Protein AF-A0AAW2YSN5-F1 (afdb_monomer)

InterPro domains:
  IPR002350 Kazal domain [PS51465] (71-117)
  IPR036058 Kazal domain superfamily [SSF100895] (75-106)
  IPR036058 Kazal domain superfamily [SSF100895] (113-157)
  IPR053265 Serine protease inhibitor [PTHR21131] (122-159)

Mean predicted aligned error: 16.81 Å

Radius of gyration: 36.02 Å; Cα contacts (8 Å, |Δi|>4): 224; chains: 1; bounding box: 115×28×80 Å

Secondary structure (DSSP, 8-state):
-----------------------------EEETTT--EEESSHHHHHHH-S-GGGEEEHHHHHHHS--S-S--------------EEETTT-BEEESSHHHHHHTT--GGGEEEHHHHS-----TT---------EE-TTSBEEESSHHHHHHTT--GGG-EE-

Solvent-accessible surface area (backbone atoms only — not comparable to full-atom values): 10394 Å² total; per-residue (Å²): 135,90,84,86,83,82,80,84,79,80,78,84,76,80,76,81,79,77,88,82,76,96,58,78,98,54,86,54,41,23,9,33,60,87,77,60,49,76,76,25,55,19,61,62,52,34,71,68,73,53,90,58,74,86,52,45,38,52,44,89,47,40,64,70,75,61,47,64,98,74,65,74,74,81,69,80,71,90,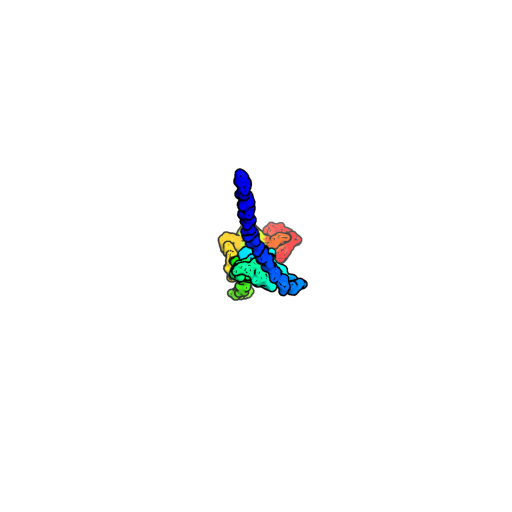56,78,90,60,82,54,41,25,10,35,63,88,65,31,31,71,76,28,55,19,64,60,54,38,57,66,70,70,52,68,64,89,52,45,38,50,45,79,74,60,43,73,75,74,90,48,94,84,65,86,64,77,90,63,80,52,39,28,11,39,101,79,55,23,55,63,24,47,20,66,59,56,31,52,70,67,67,49,66,65,87,69,42,41,80,108

Organism: NCBI:txid1008807

Sequence (164 aa):
MQTLTIVLTIALISVASAKVCFCPQVYLPVCHVKTGEILYSNECFAQCYHDNMNEIIPCHLFKKVNKPTQEPVKDECICSQEFNPVCHKTTGKQLYSNECFARCHHENMNELVLCSDYIKSSKNDDCVCTFIFEPLCNDKDQIMFGNECLARCAKVNLKTLHKC

pLDDT: mean 83.51, std 14.61, range [40.19, 97.12]

Nearest PDB structures (foldseek):
  4zqd-assembly2_C  TM=4.373E-01  e=2.041E+00  Mus musculus
  6e3t-assembly1_A  TM=3.873E-01  e=4.014E+00  Mus musculus
  4zp4-assembly1_A  TM=4.496E-01  e=6.022E+00  Mus musculus
  6e3s-assembly1_A  TM=4.474E-01  e=7.893E+00  Mus musculus

Structure (mmCIF, N/CA/C/O backbone):
data_AF-A0AAW2YSN5-F1
#
_entry.id   AF-A0AAW2YSN5-F1
#
loop_
_atom_site.group_PDB
_atom_site.id
_atom_site.type_symbol
_atom_site.label_atom_id
_atom_site.label_alt_id
_atom_site.label_comp_id
_atom_site.label_asym_id
_atom_site.label_entity_id
_atom_site.label_seq_id
_atom_site.pdbx_PDB_ins_code
_atom_site.Cartn_x
_atom_site.Cartn_y
_atom_site.Cartn_z
_atom_site.occupancy
_atom_site.B_iso_or_equiv
_atom_site.auth_seq_id
_atom_site.auth_comp_id
_atom_site.auth_asym_id
_atom_site.auth_atom_id
_atom_site.pdbx_PDB_model_num
ATOM 1 N N . MET A 1 1 ? 91.537 8.831 -47.725 1.00 40.19 1 MET A N 1
ATOM 2 C CA . MET A 1 1 ? 90.647 9.574 -48.643 1.00 40.19 1 MET A CA 1
ATOM 3 C C . MET A 1 1 ? 89.239 9.037 -48.471 1.00 40.19 1 MET A C 1
ATOM 5 O O . MET A 1 1 ? 89.077 7.830 -48.366 1.00 40.19 1 MET A O 1
ATOM 9 N N . GLN A 1 2 ? 88.279 9.948 -48.322 1.00 44.09 2 GLN A N 1
ATOM 10 C CA . GLN A 1 2 ? 86.863 9.704 -48.040 1.00 44.09 2 GLN A CA 1
ATOM 11 C C . GLN A 1 2 ? 86.191 8.834 -49.108 1.00 44.09 2 GLN A C 1
ATOM 13 O O . GLN A 1 2 ? 86.490 8.996 -50.283 1.00 44.09 2 GLN A O 1
ATOM 18 N N . THR A 1 3 ? 85.183 8.055 -48.719 1.00 42.88 3 THR A N 1
ATOM 19 C CA . THR A 1 3 ? 83.853 8.169 -49.341 1.00 42.88 3 THR A CA 1
ATOM 20 C C . THR A 1 3 ? 82.791 7.874 -48.282 1.00 42.88 3 THR A C 1
ATOM 22 O O . THR A 1 3 ? 82.801 6.844 -47.617 1.00 42.88 3 THR A O 1
ATOM 25 N N . LEU A 1 4 ? 81.934 8.867 -48.064 1.00 49.47 4 LEU A N 1
ATOM 26 C CA . LEU A 1 4 ? 80.860 8.897 -47.083 1.00 49.47 4 LEU A CA 1
ATOM 27 C C . LEU A 1 4 ? 79.574 8.494 -47.817 1.00 49.47 4 LEU A C 1
ATOM 29 O O . LEU A 1 4 ? 79.022 9.298 -48.563 1.00 49.47 4 LEU A O 1
ATOM 33 N N . THR A 1 5 ? 79.111 7.255 -47.666 1.00 53.25 5 THR A N 1
ATOM 34 C CA . THR A 1 5 ? 77.809 6.82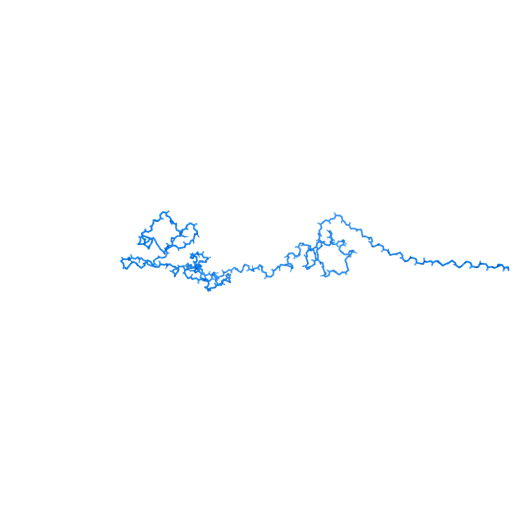0 -48.196 1.00 53.25 5 THR A CA 1
ATOM 35 C C . THR A 1 5 ? 76.721 7.090 -47.162 1.00 53.25 5 THR A C 1
ATOM 37 O O . THR A 1 5 ? 76.622 6.398 -46.152 1.00 53.25 5 THR A O 1
ATOM 40 N N . ILE A 1 6 ? 75.917 8.123 -47.411 1.00 53.16 6 ILE A N 1
ATOM 41 C CA . ILE A 1 6 ? 74.748 8.484 -46.603 1.00 53.16 6 ILE A CA 1
ATOM 42 C C . ILE A 1 6 ? 73.616 7.510 -46.953 1.00 53.16 6 ILE A C 1
ATOM 44 O O . ILE A 1 6 ? 73.052 7.572 -48.044 1.00 53.16 6 ILE A O 1
ATOM 48 N N . VAL A 1 7 ? 73.295 6.595 -46.037 1.00 56.03 7 VAL A N 1
ATOM 49 C CA . VAL A 1 7 ? 72.127 5.712 -46.152 1.00 56.03 7 VAL A CA 1
ATOM 50 C C . VAL A 1 7 ? 70.913 6.476 -45.625 1.00 56.03 7 VAL A C 1
ATOM 52 O O . VAL A 1 7 ? 70.787 6.700 -44.424 1.00 56.03 7 VAL A O 1
ATOM 55 N N . LEU A 1 8 ? 70.040 6.920 -46.529 1.00 50.22 8 LEU A N 1
ATOM 56 C CA . LEU A 1 8 ? 68.795 7.605 -46.190 1.00 50.22 8 LEU A CA 1
ATOM 57 C C . LEU A 1 8 ? 67.748 6.556 -45.773 1.00 50.22 8 LEU A C 1
ATOM 59 O O . LEU A 1 8 ? 67.117 5.922 -46.618 1.00 50.22 8 LEU A O 1
ATOM 63 N N . THR A 1 9 ? 67.583 6.331 -44.472 1.00 58.03 9 THR A N 1
ATOM 64 C CA . THR A 1 9 ? 66.524 5.467 -43.938 1.00 58.03 9 THR A CA 1
ATOM 65 C C . THR A 1 9 ? 65.192 6.217 -43.961 1.00 58.03 9 THR A C 1
ATOM 67 O O . THR A 1 9 ? 64.920 7.078 -43.127 1.00 58.03 9 THR A O 1
ATOM 70 N N . ILE A 1 10 ? 64.339 5.903 -44.938 1.00 59.50 10 ILE A N 1
ATOM 71 C CA . ILE A 1 10 ? 62.956 6.392 -44.972 1.00 59.50 10 ILE A CA 1
ATOM 72 C C . ILE A 1 10 ? 62.183 5.649 -43.876 1.00 59.50 10 ILE A C 1
ATOM 74 O O . ILE A 1 10 ? 61.859 4.471 -44.017 1.00 59.50 10 ILE A O 1
ATOM 78 N N . ALA A 1 11 ? 61.914 6.331 -42.763 1.00 58.19 11 ALA A N 1
ATOM 79 C CA . ALA A 1 11 ? 61.010 5.839 -41.734 1.00 58.19 11 ALA A CA 1
ATOM 80 C C . ALA A 1 11 ? 59.578 5.827 -42.294 1.00 58.19 11 ALA A C 1
ATOM 82 O O . ALA A 1 11 ? 58.983 6.878 -42.530 1.00 58.19 11 ALA A O 1
ATOM 83 N N . LEU A 1 12 ? 59.029 4.632 -42.528 1.00 58.06 12 LEU A N 1
ATOM 84 C CA . LEU A 1 12 ? 57.615 4.431 -42.839 1.00 58.06 12 LEU A CA 1
ATOM 85 C C . LEU A 1 12 ? 56.790 4.762 -41.589 1.00 58.06 12 LEU A C 1
ATOM 87 O O . LEU A 1 12 ? 56.537 3.904 -40.748 1.00 58.06 12 LEU A O 1
ATOM 91 N N . ILE A 1 13 ? 56.393 6.026 -41.450 1.00 63.16 13 ILE A N 1
ATOM 92 C CA . ILE A 1 13 ? 55.391 6.432 -40.467 1.00 63.16 13 ILE A CA 1
ATOM 93 C C . ILE A 1 13 ? 54.052 5.903 -40.983 1.00 63.16 13 ILE A C 1
ATOM 95 O O . ILE A 1 13 ? 53.491 6.431 -41.942 1.00 63.16 13 ILE A O 1
ATOM 99 N N . SER A 1 14 ? 53.547 4.829 -40.378 1.00 61.47 14 SER A N 1
ATOM 100 C CA . SER A 1 14 ? 52.178 4.372 -40.605 1.00 61.47 14 SER A CA 1
ATOM 101 C C . SER A 1 14 ? 51.215 5.450 -40.107 1.00 61.47 14 SER A C 1
ATOM 103 O O . SER A 1 14 ? 51.042 5.633 -38.901 1.00 61.47 14 SER A O 1
ATOM 105 N N . VAL A 1 15 ? 50.605 6.189 -41.029 1.00 63.97 15 VAL A N 1
ATOM 106 C CA . VAL A 1 15 ? 49.548 7.145 -40.700 1.00 63.97 15 VAL A CA 1
ATOM 107 C C . VAL A 1 15 ? 48.292 6.330 -40.404 1.00 63.97 15 VAL A C 1
ATOM 109 O O . VAL A 1 15 ? 47.722 5.715 -41.304 1.00 63.97 15 VAL A O 1
ATOM 112 N N . ALA A 1 16 ? 47.876 6.280 -39.137 1.00 64.75 16 ALA A N 1
ATOM 113 C CA . ALA A 1 16 ? 46.585 5.714 -38.769 1.00 64.75 16 ALA A CA 1
ATOM 114 C C . ALA A 1 16 ? 45.483 6.554 -39.436 1.00 64.75 16 ALA A C 1
ATOM 116 O O . ALA A 1 16 ? 45.306 7.730 -39.121 1.00 64.75 16 ALA A O 1
ATOM 117 N N . SER A 1 17 ? 44.781 5.964 -40.404 1.00 64.44 17 SER A N 1
ATOM 118 C CA . SER A 1 17 ? 43.671 6.615 -41.098 1.00 64.44 17 SER A CA 1
ATOM 119 C C . SER A 1 17 ? 42.527 6.845 -40.112 1.00 64.44 17 SER A C 1
ATOM 121 O O . SER A 1 17 ? 41.870 5.894 -39.692 1.00 64.44 17 SER A O 1
ATOM 123 N N . ALA A 1 18 ? 42.274 8.101 -39.742 1.00 70.56 18 ALA A N 1
ATOM 124 C CA . ALA A 1 18 ? 41.122 8.455 -38.921 1.00 70.56 18 ALA A CA 1
ATOM 125 C C . ALA A 1 18 ? 39.824 8.111 -39.671 1.00 70.56 18 ALA A C 1
ATOM 127 O O . ALA A 1 18 ? 39.640 8.499 -40.826 1.00 70.56 18 ALA A O 1
ATOM 128 N N . LYS A 1 19 ? 38.923 7.364 -39.026 1.00 81.19 19 LYS A N 1
ATOM 129 C CA . LYS A 1 19 ? 37.619 7.007 -39.595 1.00 81.19 19 LYS A CA 1
ATOM 130 C C . LYS A 1 19 ? 36.738 8.261 -39.636 1.00 81.19 19 LYS A C 1
ATOM 132 O O . LYS A 1 19 ? 36.389 8.815 -38.593 1.00 81.19 19 LYS A O 1
ATOM 137 N N . VAL A 1 20 ? 36.418 8.729 -40.842 1.00 86.00 20 VAL A N 1
ATOM 138 C CA . VAL A 1 20 ? 35.557 9.900 -41.070 1.00 86.00 20 VAL A CA 1
ATOM 139 C C . VAL A 1 20 ? 34.139 9.426 -41.378 1.00 86.00 20 VAL A C 1
ATOM 141 O O . VAL A 1 20 ? 33.941 8.615 -42.281 1.00 86.00 20 VAL A O 1
ATOM 144 N N . CYS A 1 21 ? 33.159 9.944 -40.637 1.00 90.25 21 CYS A N 1
ATOM 145 C CA . CYS A 1 21 ? 31.753 9.562 -40.746 1.00 90.25 21 CYS A CA 1
ATOM 146 C C . CYS A 1 21 ? 30.914 10.756 -41.203 1.00 90.25 21 CYS A C 1
ATOM 148 O O . CYS A 1 21 ? 30.903 11.800 -40.550 1.00 90.25 21 CYS A O 1
ATOM 150 N N . PHE A 1 22 ? 30.172 10.594 -42.297 1.00 94.38 22 PHE A N 1
ATOM 151 C CA . PHE A 1 22 ? 29.197 11.583 -42.755 1.00 94.38 22 PHE A CA 1
ATOM 152 C C . PHE A 1 22 ? 27.822 11.219 -42.206 1.00 94.38 22 PHE A C 1
ATOM 154 O O . PHE A 1 22 ? 27.084 10.451 -42.817 1.00 94.38 22 PHE A O 1
ATOM 161 N N . CYS A 1 23 ? 27.495 11.757 -41.033 1.00 95.44 23 CYS A N 1
ATOM 162 C CA . CYS A 1 23 ? 26.242 11.467 -40.346 1.00 95.44 23 CYS A CA 1
ATOM 163 C C . CYS A 1 23 ? 25.370 12.719 -40.187 1.00 95.44 23 CYS A C 1
ATOM 165 O O . CYS A 1 23 ? 25.891 13.827 -40.006 1.00 95.44 23 CYS A O 1
ATOM 167 N N . PRO A 1 24 ? 24.034 12.559 -40.225 1.00 94.75 24 PRO A N 1
ATOM 168 C CA . PRO A 1 24 ? 23.114 13.662 -40.005 1.00 94.75 24 PRO A CA 1
ATOM 169 C C . PRO A 1 24 ? 23.225 14.196 -38.572 1.00 94.75 24 PRO A C 1
ATOM 171 O O . PRO A 1 24 ? 23.488 13.455 -37.624 1.00 94.75 24 PRO A O 1
ATOM 174 N N . GLN A 1 25 ? 22.958 15.492 -38.410 1.00 93.88 25 GLN A N 1
ATOM 175 C CA . GLN A 1 25 ? 22.916 16.167 -37.109 1.00 93.88 25 GLN A CA 1
ATOM 176 C C . GLN A 1 25 ? 21.538 15.994 -36.452 1.00 93.88 25 GLN A C 1
ATOM 178 O O . GLN A 1 25 ? 20.823 16.956 -36.187 1.00 93.88 25 GLN A O 1
ATOM 183 N N . VAL A 1 26 ? 21.144 14.737 -36.244 1.00 94.62 26 VAL A N 1
ATOM 184 C CA . VAL A 1 26 ? 19.895 14.346 -35.574 1.00 94.62 26 VAL A CA 1
ATOM 185 C C . VAL A 1 26 ? 20.235 13.717 -34.230 1.00 94.62 26 VAL A C 1
ATOM 187 O O . VAL A 1 26 ? 21.159 12.909 -34.149 1.00 94.62 26 VAL A O 1
ATOM 190 N N . TYR A 1 27 ? 19.485 14.068 -33.185 1.00 95.31 27 TYR A N 1
ATOM 191 C CA . TYR A 1 27 ? 19.672 13.519 -31.844 1.00 95.31 27 TYR A CA 1
ATOM 192 C C . TYR A 1 27 ? 18.645 12.416 -31.553 1.00 95.31 27 TYR A C 1
ATOM 194 O O . TYR A 1 27 ? 17.497 12.686 -31.203 1.00 95.31 27 TYR A O 1
ATOM 202 N N . LEU A 1 28 ? 19.073 11.166 -31.719 1.00 96.38 28 LEU A N 1
ATOM 203 C CA . LEU A 1 28 ? 18.338 9.935 -31.411 1.00 96.38 28 LEU A CA 1
ATOM 204 C C . LEU A 1 28 ? 19.310 8.975 -30.711 1.00 96.38 28 LEU A C 1
ATOM 206 O O . LEU A 1 28 ? 19.826 8.053 -31.344 1.00 96.38 28 LEU A O 1
ATOM 210 N N . PRO A 1 29 ? 19.630 9.229 -29.432 1.00 97.12 29 PRO A N 1
ATOM 211 C CA . PRO A 1 29 ? 20.848 8.719 -28.829 1.00 97.12 29 PRO A CA 1
ATOM 212 C C . PRO A 1 29 ? 20.848 7.197 -28.686 1.00 97.12 29 PRO A C 1
ATOM 214 O O . PRO A 1 29 ? 19.810 6.554 -28.476 1.00 97.12 29 PRO A O 1
ATOM 217 N N . VAL A 1 30 ? 22.053 6.643 -28.762 1.00 97.00 30 VAL A N 1
ATOM 218 C CA . VAL A 1 30 ? 22.352 5.228 -28.564 1.00 97.00 30 VAL A CA 1
ATOM 219 C C . VAL A 1 30 ? 23.131 5.083 -27.260 1.00 97.00 30 VAL A C 1
ATOM 221 O O . VAL A 1 30 ? 24.119 5.783 -27.029 1.00 97.00 30 VAL A O 1
ATOM 224 N N . CYS A 1 31 ? 22.656 4.187 -26.405 1.00 96.50 31 CYS A N 1
ATOM 225 C CA . CYS A 1 31 ? 23.139 3.976 -25.052 1.00 96.50 31 CYS A CA 1
ATOM 226 C C . CYS A 1 31 ? 23.836 2.623 -24.922 1.00 96.50 31 CYS A C 1
ATOM 228 O O . CYS A 1 31 ? 23.458 1.662 -25.594 1.00 96.50 31 CYS A O 1
ATOM 230 N N . HIS A 1 32 ? 24.786 2.523 -23.997 1.00 94.94 32 HIS A N 1
ATOM 231 C CA . HIS A 1 32 ? 25.352 1.247 -23.582 1.00 94.94 32 HIS A CA 1
ATOM 232 C C . HIS A 1 32 ? 24.273 0.365 -22.934 1.00 94.94 32 HIS A C 1
ATOM 234 O O . HIS A 1 32 ? 23.542 0.802 -22.038 1.00 94.94 32 HIS A O 1
ATOM 240 N N . VAL A 1 33 ? 24.187 -0.893 -23.363 1.00 93.19 33 VAL A N 1
ATOM 241 C CA . VAL A 1 33 ? 23.088 -1.808 -23.027 1.00 93.19 33 VAL A CA 1
ATOM 242 C C . VAL A 1 33 ? 22.999 -2.123 -21.537 1.00 93.19 33 VAL A C 1
ATOM 244 O O . VAL A 1 33 ? 21.905 -2.402 -21.072 1.00 93.19 33 VAL A O 1
ATOM 247 N N . LYS A 1 34 ? 24.098 -2.047 -20.772 1.00 90.06 34 LYS A N 1
ATOM 248 C CA . LYS A 1 34 ? 24.098 -2.362 -19.326 1.00 90.06 34 LYS A CA 1
ATOM 249 C C . LYS A 1 34 ? 24.021 -1.135 -18.423 1.00 90.06 34 LYS A C 1
ATOM 251 O O . LYS A 1 34 ? 23.420 -1.198 -17.359 1.00 90.06 34 LYS A O 1
ATOM 256 N N . THR A 1 35 ? 24.671 -0.039 -18.811 1.00 91.00 35 THR A N 1
ATOM 257 C CA . THR A 1 35 ? 24.825 1.147 -17.944 1.00 91.00 35 THR A CA 1
ATOM 258 C C . THR A 1 35 ? 23.839 2.257 -18.286 1.00 91.00 35 THR A C 1
ATOM 260 O O . THR A 1 35 ? 23.542 3.083 -17.430 1.00 91.00 35 THR A O 1
ATOM 263 N N . GLY A 1 36 ? 23.323 2.290 -19.519 1.00 91.94 36 GLY A N 1
ATOM 264 C CA . GLY A 1 36 ? 22.442 3.359 -19.995 1.00 91.94 36 GLY A CA 1
ATOM 265 C C . GLY A 1 36 ? 23.174 4.657 -20.318 1.00 91.94 36 GLY A C 1
ATOM 266 O O . GLY A 1 36 ? 22.532 5.662 -20.612 1.00 91.94 36 GLY A O 1
ATOM 267 N N . GLU A 1 37 ? 24.505 4.642 -20.275 1.00 95.56 37 GLU A N 1
ATOM 268 C CA . GLU A 1 37 ? 25.339 5.769 -20.671 1.00 95.56 37 GLU A CA 1
ATOM 269 C C . GLU A 1 37 ? 25.172 6.050 -22.165 1.00 95.56 37 GLU A C 1
ATOM 271 O O . GLU A 1 37 ? 25.209 5.128 -22.980 1.00 95.56 37 GLU A O 1
ATOM 276 N N . ILE A 1 38 ? 24.980 7.320 -22.525 1.00 96.06 38 ILE A N 1
ATOM 277 C CA . ILE A 1 38 ? 24.878 7.748 -23.921 1.00 96.06 38 ILE A CA 1
ATOM 278 C C . ILE A 1 38 ? 26.270 7.670 -24.545 1.00 96.06 38 ILE A C 1
ATOM 280 O O . ILE A 1 38 ? 27.169 8.394 -24.131 1.00 96.06 38 ILE A O 1
ATOM 284 N N . LEU A 1 39 ? 26.425 6.830 -25.566 1.00 96.38 39 LEU A N 1
ATOM 285 C CA . LEU A 1 39 ? 27.692 6.669 -26.280 1.00 96.38 39 LEU A CA 1
ATOM 286 C C . LEU A 1 39 ? 27.708 7.434 -27.604 1.00 96.38 39 LEU A C 1
ATOM 288 O O . LEU A 1 39 ? 28.743 7.958 -28.008 1.00 96.38 39 LEU A O 1
ATOM 292 N N . TYR A 1 40 ? 26.556 7.527 -28.273 1.00 96.62 40 TYR A N 1
ATOM 293 C CA . TYR A 1 40 ? 26.447 8.169 -29.581 1.00 96.62 40 TYR A CA 1
ATOM 294 C C . TYR A 1 40 ? 25.173 9.003 -29.677 1.00 96.62 40 TYR A C 1
ATOM 296 O O . TYR A 1 40 ? 24.122 8.632 -29.152 1.00 96.62 40 TYR A O 1
ATOM 304 N N . SER A 1 41 ? 25.252 10.129 -30.386 1.00 96.56 41 SER A N 1
ATOM 305 C CA . SER A 1 41 ? 24.119 11.038 -30.596 1.00 96.56 41 SER A CA 1
ATOM 306 C C . SER A 1 41 ? 23.051 10.458 -31.524 1.00 96.56 41 SER A C 1
ATOM 308 O O . SER A 1 41 ? 21.889 10.853 -31.430 1.00 96.56 41 SER A O 1
ATOM 310 N N . ASN A 1 42 ? 23.425 9.520 -32.399 1.00 95.62 42 ASN A N 1
ATOM 311 C CA . ASN A 1 42 ? 22.506 8.751 -33.229 1.00 95.62 42 ASN A CA 1
ATOM 312 C C . ASN A 1 42 ? 23.108 7.425 -33.708 1.00 95.62 42 ASN A C 1
ATOM 314 O O . ASN A 1 42 ? 24.297 7.153 -33.538 1.00 95.62 42 ASN A O 1
ATOM 318 N N . GLU A 1 43 ? 22.256 6.614 -34.333 1.00 95.88 43 GLU A N 1
ATOM 319 C CA . GLU A 1 43 ? 22.612 5.304 -34.873 1.00 95.88 43 GLU A CA 1
ATOM 320 C C . GLU A 1 43 ? 23.687 5.366 -35.965 1.00 95.88 43 GLU A C 1
ATOM 322 O O . GLU A 1 43 ? 24.552 4.499 -35.993 1.00 95.88 43 GLU A O 1
ATOM 327 N N . CYS A 1 44 ? 23.704 6.403 -36.811 1.00 96.25 44 CYS A N 1
ATOM 328 C CA . CYS A 1 44 ? 24.750 6.549 -37.829 1.00 96.25 44 CYS A CA 1
ATOM 329 C C . CYS A 1 44 ? 26.136 6.669 -37.181 1.00 96.25 44 CYS A C 1
ATOM 331 O O . CYS A 1 44 ? 27.073 5.976 -37.579 1.00 96.25 44 CYS A O 1
ATOM 333 N N . PHE A 1 45 ? 26.268 7.495 -36.137 1.00 95.69 45 PHE A N 1
ATOM 334 C CA . PHE A 1 45 ? 27.521 7.599 -35.388 1.00 95.69 45 PHE A CA 1
ATOM 335 C C . PHE A 1 45 ? 27.867 6.303 -34.648 1.00 95.69 45 PHE A C 1
ATOM 337 O O . PHE A 1 45 ? 29.039 5.936 -34.608 1.00 95.69 45 PHE A O 1
ATOM 344 N N . ALA A 1 46 ? 26.869 5.585 -34.126 1.00 94.50 46 ALA A N 1
ATOM 345 C CA . ALA A 1 46 ? 27.077 4.292 -33.482 1.00 94.50 46 ALA A CA 1
ATOM 346 C C . ALA A 1 46 ? 27.602 3.237 -34.467 1.00 94.50 46 ALA A C 1
ATOM 348 O O . ALA A 1 46 ? 28.651 2.657 -34.232 1.00 94.50 46 ALA A O 1
ATOM 349 N N . GLN A 1 47 ? 26.955 3.054 -35.619 1.00 92.81 47 GLN A N 1
ATOM 350 C CA . GLN A 1 47 ? 27.410 2.127 -36.663 1.00 92.81 47 GLN A CA 1
ATOM 351 C C . GLN A 1 47 ? 28.792 2.502 -37.214 1.00 92.81 47 GLN A C 1
ATOM 353 O O . GLN A 1 47 ? 29.548 1.644 -37.672 1.00 92.81 47 GLN A O 1
ATOM 358 N N . CYS A 1 48 ? 29.136 3.792 -37.187 1.00 93.62 48 CYS A N 1
ATOM 359 C CA . CYS A 1 48 ? 30.423 4.240 -37.685 1.00 93.62 48 CYS A CA 1
ATOM 360 C C . CYS A 1 48 ? 31.563 4.041 -36.680 1.00 93.62 48 CYS A C 1
ATOM 362 O O . CYS A 1 48 ? 32.662 3.681 -37.093 1.00 93.62 48 CYS A O 1
ATOM 364 N N . TYR A 1 49 ? 31.345 4.256 -35.384 1.00 92.62 49 TYR A N 1
ATOM 365 C CA . TYR A 1 49 ? 32.424 4.243 -34.386 1.00 92.62 49 TYR A CA 1
ATOM 366 C C . TYR A 1 49 ? 32.390 3.062 -33.418 1.00 92.62 49 TYR A C 1
ATOM 368 O O . TYR A 1 49 ? 33.358 2.877 -32.686 1.00 92.62 49 TYR A O 1
ATOM 376 N N . HIS A 1 50 ? 31.306 2.292 -33.375 1.00 91.25 50 HIS A N 1
ATOM 377 C CA . HIS A 1 50 ? 31.155 1.187 -32.441 1.00 91.25 50 HIS A CA 1
ATOM 378 C C . HIS A 1 50 ? 31.472 -0.154 -33.102 1.00 91.25 50 HIS A C 1
ATOM 380 O O . HIS A 1 50 ? 30.950 -0.463 -34.171 1.00 91.25 50 HIS A O 1
ATOM 386 N N . ASP A 1 51 ? 32.293 -0.966 -32.439 1.00 88.50 51 ASP A N 1
ATOM 387 C CA . ASP A 1 51 ? 32.734 -2.254 -32.981 1.00 88.50 51 ASP A CA 1
ATOM 388 C C . ASP A 1 51 ? 31.750 -3.397 -32.672 1.00 88.50 51 ASP A C 1
ATOM 390 O O . ASP A 1 51 ? 31.605 -4.320 -33.475 1.00 88.50 51 ASP A O 1
ATOM 394 N N . ASN A 1 52 ? 31.038 -3.345 -31.537 1.00 89.69 52 ASN A N 1
ATOM 395 C CA . ASN A 1 52 ? 30.146 -4.418 -31.089 1.00 89.69 52 ASN A CA 1
ATOM 396 C C . ASN A 1 52 ? 28.695 -3.952 -30.912 1.00 89.69 52 ASN A C 1
ATOM 398 O O . ASN A 1 52 ? 28.267 -3.582 -29.825 1.00 89.6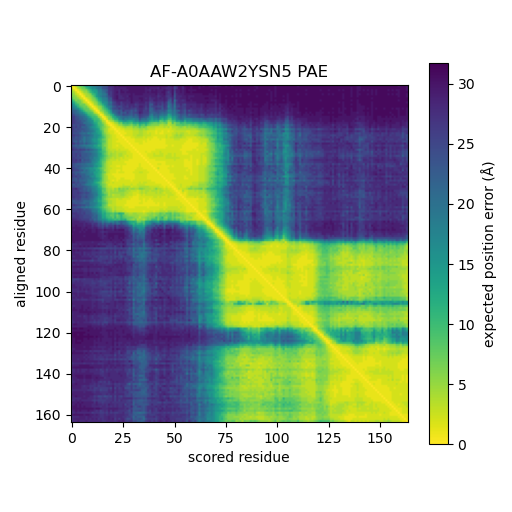9 52 ASN A O 1
ATOM 402 N N . MET A 1 53 ? 27.882 -4.061 -31.963 1.00 88.06 53 MET A N 1
ATOM 403 C CA . MET A 1 53 ? 26.475 -3.630 -31.936 1.00 88.06 53 MET A CA 1
ATOM 404 C C . MET A 1 53 ? 25.602 -4.319 -30.864 1.00 88.06 53 MET A C 1
ATOM 406 O O . MET A 1 53 ? 24.505 -3.843 -30.593 1.00 88.06 53 MET A O 1
ATOM 410 N N . ASN A 1 54 ? 26.066 -5.402 -30.228 1.00 91.00 54 ASN A N 1
ATOM 411 C CA . ASN A 1 54 ? 25.348 -6.054 -29.126 1.00 91.00 54 ASN A CA 1
ATOM 412 C C . ASN A 1 54 ? 25.518 -5.335 -27.775 1.00 91.00 54 ASN A C 1
ATOM 414 O O . ASN A 1 54 ? 24.793 -5.633 -26.826 1.00 91.00 54 ASN A O 1
ATOM 418 N N . GLU A 1 55 ? 26.472 -4.411 -27.658 1.00 94.06 55 GLU A N 1
ATOM 419 C CA . GLU A 1 55 ? 26.729 -3.636 -26.436 1.00 94.06 55 GLU A CA 1
ATOM 420 C C . GLU A 1 55 ? 25.937 -2.330 -26.379 1.00 94.06 55 GLU A C 1
ATOM 422 O O . GLU A 1 55 ? 25.987 -1.614 -25.377 1.00 94.06 55 GLU A O 1
ATOM 427 N N . ILE A 1 56 ? 25.176 -2.022 -27.428 1.00 95.00 56 ILE A N 1
ATOM 428 C CA . ILE A 1 56 ? 24.479 -0.752 -27.581 1.00 95.00 56 ILE A CA 1
ATOM 429 C C . ILE A 1 56 ? 23.039 -0.935 -28.031 1.00 95.00 56 ILE A C 1
ATOM 431 O O . ILE A 1 56 ? 22.699 -1.852 -28.768 1.00 95.00 56 ILE A O 1
ATOM 435 N N . ILE A 1 57 ? 22.176 -0.025 -27.595 1.00 95.19 57 ILE A N 1
ATOM 436 C CA . ILE A 1 57 ? 20.760 0.011 -27.961 1.00 95.19 57 ILE A CA 1
ATOM 437 C C . ILE A 1 57 ? 20.278 1.459 -28.065 1.00 95.19 57 ILE A C 1
ATOM 439 O O . ILE A 1 57 ? 20.825 2.336 -27.394 1.00 95.19 57 ILE A O 1
ATOM 443 N N . PRO A 1 58 ? 19.216 1.751 -28.834 1.00 95.94 58 PRO A N 1
ATOM 444 C CA . PRO A 1 58 ? 18.542 3.040 -28.745 1.00 95.94 58 PRO A CA 1
ATOM 445 C C . PRO A 1 58 ? 18.170 3.361 -27.292 1.00 95.94 58 PRO A C 1
ATOM 447 O O . PRO A 1 58 ? 17.550 2.543 -26.606 1.00 95.94 58 PRO A O 1
ATOM 450 N N . CYS A 1 59 ? 18.500 4.559 -26.807 1.00 94.44 59 CYS A N 1
ATOM 451 C CA . CYS A 1 59 ? 18.307 4.912 -25.395 1.00 94.44 59 CYS A CA 1
ATOM 452 C C . CYS A 1 59 ? 16.841 4.808 -24.939 1.00 94.44 59 CYS A C 1
ATOM 454 O O . CYS A 1 59 ? 16.563 4.486 -23.786 1.00 94.44 59 CYS A O 1
ATOM 456 N N . HIS A 1 60 ? 15.878 5.011 -25.844 1.00 91.88 60 HIS A N 1
ATOM 457 C CA . HIS A 1 60 ? 14.453 4.843 -25.541 1.00 91.88 60 HIS A CA 1
ATOM 458 C C . HIS A 1 60 ? 14.048 3.375 -25.280 1.00 91.88 60 HIS A C 1
ATOM 460 O O . HIS A 1 60 ? 12.995 3.122 -24.693 1.00 91.88 60 HIS A O 1
ATOM 466 N N . LEU A 1 61 ? 14.877 2.407 -25.686 1.00 91.81 61 LEU A N 1
ATOM 467 C CA . LEU A 1 61 ? 14.712 0.982 -25.390 1.00 91.81 61 LEU A CA 1
ATOM 468 C C . LEU A 1 61 ? 15.453 0.558 -24.120 1.00 91.81 61 LEU A C 1
ATOM 470 O O . LEU A 1 61 ? 15.074 -0.446 -23.522 1.00 91.81 61 LEU A O 1
ATOM 474 N N . PHE A 1 62 ? 16.436 1.334 -23.649 1.00 89.31 62 PHE A N 1
ATOM 475 C CA . PHE A 1 62 ? 17.197 1.004 -22.439 1.00 89.31 62 PHE A CA 1
ATOM 476 C C . PHE A 1 62 ? 16.297 0.781 -21.224 1.00 89.31 62 PHE A C 1
ATOM 478 O O . PHE A 1 62 ? 16.445 -0.228 -20.544 1.00 89.31 62 PHE A O 1
ATOM 485 N N . LYS A 1 63 ? 15.295 1.643 -21.013 1.00 79.00 63 LYS A N 1
ATOM 486 C CA . LYS A 1 63 ? 14.316 1.492 -19.921 1.00 79.00 63 LYS A CA 1
ATOM 487 C C . LYS A 1 63 ? 13.443 0.238 -20.040 1.00 79.00 63 LYS A C 1
ATOM 489 O O . LYS A 1 63 ? 12.940 -0.239 -19.033 1.00 79.00 63 LYS A O 1
ATOM 494 N N . LYS A 1 64 ? 13.234 -0.275 -21.257 1.00 81.94 64 LYS A N 1
ATOM 495 C CA . LYS A 1 64 ? 12.439 -1.489 -21.498 1.00 81.94 64 LYS A CA 1
ATOM 496 C C . LYS A 1 64 ? 13.258 -2.751 -21.232 1.00 81.94 64 LYS A C 1
ATOM 498 O O . LYS A 1 64 ? 12.734 -3.692 -20.654 1.00 81.94 64 LYS A O 1
ATOM 503 N N . VAL A 1 65 ? 14.525 -2.751 -21.650 1.00 79.94 65 VAL A N 1
ATOM 504 C CA . VAL A 1 65 ? 15.441 -3.900 -21.529 1.00 79.94 65 VAL A CA 1
ATOM 505 C C . VAL A 1 65 ? 16.039 -4.000 -20.127 1.00 79.94 65 VAL A C 1
ATOM 507 O O . VAL A 1 65 ? 16.105 -5.085 -19.565 1.00 79.94 65 VAL A O 1
ATOM 510 N N . ASN A 1 66 ? 16.423 -2.867 -19.540 1.00 76.94 66 ASN A N 1
ATOM 511 C CA . ASN A 1 66 ? 16.990 -2.775 -18.192 1.00 76.94 66 ASN A CA 1
ATOM 512 C C . ASN A 1 66 ? 15.949 -2.327 -17.181 1.00 76.94 66 ASN A C 1
ATOM 514 O O . ASN A 1 66 ? 16.279 -1.680 -16.187 1.00 76.94 66 ASN A O 1
ATOM 518 N N . LYS A 1 67 ? 14.681 -2.656 -17.443 1.00 65.62 67 LYS A N 1
ATOM 519 C CA . LYS A 1 67 ? 13.656 -2.585 -16.419 1.00 65.62 67 LYS A CA 1
ATOM 520 C C . LYS A 1 67 ? 14.176 -3.425 -15.247 1.00 65.62 67 LYS A C 1
ATOM 522 O O . LYS A 1 67 ? 14.373 -4.628 -15.437 1.00 65.62 67 LYS A O 1
ATOM 527 N N . PRO A 1 68 ? 14.451 -2.828 -14.071 1.00 58.00 68 PRO A N 1
ATOM 528 C CA . PRO A 1 68 ? 14.728 -3.618 -12.885 1.00 58.00 68 PRO A CA 1
ATOM 529 C C . PRO A 1 68 ? 13.581 -4.615 -12.768 1.00 58.00 68 PRO A C 1
ATOM 531 O O . PRO A 1 68 ? 12.424 -4.231 -12.950 1.00 58.00 68 PRO A O 1
ATOM 534 N N . THR A 1 69 ? 13.866 -5.884 -12.506 1.00 54.06 69 THR A N 1
ATOM 535 C CA . THR A 1 69 ? 12.874 -6.960 -12.330 1.00 54.06 69 THR A CA 1
ATOM 536 C C . THR A 1 69 ? 11.994 -6.772 -11.079 1.00 54.06 69 THR A C 1
ATOM 538 O O . THR A 1 69 ? 11.568 -7.728 -10.446 1.00 54.06 69 THR A O 1
ATOM 541 N N . GLN A 1 70 ? 11.701 -5.523 -10.721 1.00 51.91 70 GLN A N 1
ATOM 542 C CA . GLN A 1 70 ? 10.866 -5.072 -9.622 1.00 51.91 70 GLN A CA 1
ATOM 543 C C . GLN A 1 70 ? 10.046 -3.835 -10.020 1.00 51.91 70 GLN A C 1
ATOM 545 O O . GLN A 1 70 ? 9.924 -2.885 -9.256 1.00 51.91 70 GLN A O 1
ATOM 550 N N . GLU A 1 71 ? 9.430 -3.825 -11.199 1.00 53.66 71 GLU A N 1
ATOM 551 C CA . GLU A 1 71 ? 8.040 -3.375 -11.153 1.00 53.66 71 GLU A CA 1
ATOM 552 C C . GLU A 1 71 ? 7.231 -4.657 -11.097 1.00 53.66 71 GLU A C 1
ATOM 554 O O . GLU A 1 71 ? 7.316 -5.433 -12.060 1.00 53.66 71 GLU A O 1
ATOM 559 N N . PRO A 1 72 ? 6.498 -4.920 -9.999 1.00 50.06 72 PRO A N 1
ATOM 560 C CA . PRO A 1 72 ? 5.494 -5.956 -10.051 1.00 50.06 72 PRO A CA 1
ATOM 561 C C . PRO A 1 72 ? 4.649 -5.628 -11.276 1.00 50.06 72 PRO A C 1
ATOM 563 O O . PRO A 1 72 ? 4.194 -4.491 -11.456 1.00 50.06 72 PRO A O 1
ATOM 566 N N . VAL A 1 73 ? 4.507 -6.610 -12.167 1.00 50.56 73 VAL A N 1
ATOM 567 C CA . VAL A 1 73 ? 3.349 -6.629 -13.049 1.00 50.56 73 VAL A CA 1
ATOM 568 C C . VAL A 1 73 ? 2.199 -6.312 -12.108 1.00 50.56 73 VAL A C 1
ATOM 570 O O . VAL A 1 73 ? 2.065 -6.954 -11.066 1.00 50.56 73 VAL A O 1
ATOM 573 N N . LYS A 1 74 ? 1.493 -5.209 -12.360 1.00 55.19 74 LYS A N 1
ATOM 574 C CA . LYS A 1 74 ? 0.283 -4.902 -11.615 1.00 55.19 74 LYS A CA 1
ATOM 575 C C . LYS A 1 74 ? -0.705 -5.971 -12.059 1.00 55.19 74 LYS A C 1
ATOM 577 O O . LYS A 1 74 ? -1.498 -5.727 -12.962 1.00 55.19 74 LYS A O 1
ATOM 582 N N . ASP A 1 75 ? -0.536 -7.175 -11.525 1.00 59.75 75 ASP A N 1
ATOM 583 C CA . ASP A 1 75 ? -1.434 -8.286 -11.711 1.00 59.75 75 ASP A CA 1
ATOM 584 C C . ASP A 1 75 ? -2.765 -7.744 -11.219 1.00 59.75 75 ASP A C 1
ATOM 586 O O . ASP A 1 75 ? -2.905 -7.315 -10.069 1.00 59.75 75 ASP A O 1
ATOM 590 N N . GLU A 1 76 ? -3.708 -7.598 -12.143 1.00 75.31 76 GLU A N 1
ATOM 591 C CA . GLU A 1 76 ? -5.062 -7.243 -11.772 1.00 75.31 76 GLU A CA 1
ATOM 592 C C . GLU A 1 76 ? -5.555 -8.338 -10.832 1.00 75.31 76 GLU A C 1
ATOM 594 O O . GLU A 1 76 ? -5.787 -9.477 -11.235 1.00 75.31 76 GLU A O 1
ATOM 599 N N . CYS A 1 77 ? -5.651 -7.999 -9.549 1.00 84.31 77 CYS A N 1
ATOM 600 C CA . CYS A 1 77 ? -6.124 -8.909 -8.526 1.00 84.31 77 CYS A CA 1
ATOM 601 C C . CYS A 1 77 ? -7.561 -9.320 -8.842 1.00 84.31 77 CYS A C 1
ATOM 603 O O . CYS A 1 77 ? -8.490 -8.519 -8.717 1.00 84.31 77 CYS A O 1
ATOM 605 N N . ILE A 1 78 ? -7.754 -10.580 -9.226 1.00 90.38 78 ILE A N 1
ATOM 606 C CA . ILE A 1 78 ? -9.084 -11.171 -9.362 1.00 90.38 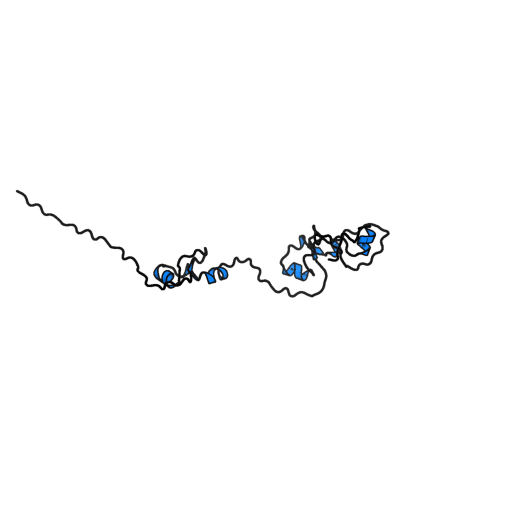78 ILE A CA 1
ATOM 607 C C . ILE A 1 78 ? -9.533 -11.595 -7.965 1.00 90.38 78 ILE A C 1
ATOM 609 O O . ILE A 1 78 ? -9.235 -12.696 -7.506 1.00 90.38 78 ILE A O 1
ATOM 613 N N . CYS A 1 79 ? -10.240 -10.699 -7.286 1.00 92.81 79 CYS A N 1
ATOM 614 C CA . CYS A 1 79 ? -10.767 -10.921 -5.946 1.00 92.81 79 CYS A CA 1
ATOM 615 C C . CYS A 1 79 ? -12.269 -10.633 -5.887 1.00 92.81 79 CYS A C 1
ATOM 617 O O . CYS A 1 79 ? -12.811 -9.855 -6.677 1.00 92.81 79 CYS A O 1
ATOM 619 N N . SER A 1 80 ? -12.946 -11.258 -4.923 1.00 92.56 80 SER A N 1
ATOM 620 C CA . SER A 1 80 ? -14.315 -10.910 -4.546 1.00 92.56 80 SER A CA 1
ATOM 621 C C . SER A 1 80 ? -14.383 -9.446 -4.091 1.00 92.56 80 SER A C 1
ATOM 623 O O . SER A 1 80 ? -13.428 -8.890 -3.548 1.00 92.56 80 SER A O 1
ATOM 625 N N . GLN A 1 81 ? -15.548 -8.823 -4.283 1.00 91.69 81 GLN A N 1
ATOM 626 C CA . GLN A 1 81 ? -15.855 -7.487 -3.749 1.00 91.69 81 GLN A CA 1
ATOM 627 C C . GLN A 1 81 ? -16.405 -7.556 -2.316 1.00 91.69 81 GLN A C 1
ATOM 629 O O . GLN A 1 81 ? -17.035 -6.615 -1.838 1.00 91.69 81 GLN A O 1
ATOM 634 N N . GLU A 1 82 ? -16.217 -8.689 -1.635 1.00 93.00 82 GLU A N 1
ATOM 635 C CA . GLU A 1 82 ? -16.601 -8.805 -0.236 1.00 93.00 82 GLU A CA 1
ATOM 636 C C . GLU A 1 82 ? -15.722 -7.887 0.612 1.00 93.00 82 GLU A C 1
ATOM 638 O O . GLU A 1 82 ? -14.512 -7.767 0.388 1.00 93.00 82 GLU A O 1
ATOM 643 N N . PHE A 1 83 ? -16.344 -7.234 1.584 1.00 89.94 83 PHE A N 1
ATOM 644 C CA . PHE A 1 83 ? -15.646 -6.344 2.489 1.00 89.94 83 PHE A CA 1
ATOM 645 C C . PHE A 1 83 ? -15.392 -7.070 3.809 1.00 89.94 83 PHE A C 1
ATOM 647 O O . PHE A 1 83 ? -16.297 -7.228 4.625 1.00 89.94 83 PHE A O 1
ATOM 654 N N . ASN A 1 84 ? -14.156 -7.528 3.993 1.00 91.88 84 ASN A N 1
ATOM 655 C CA . ASN A 1 84 ? -13.661 -8.118 5.234 1.00 91.88 84 ASN A CA 1
ATOM 656 C C . ASN A 1 84 ? -12.246 -7.576 5.495 1.00 91.88 84 ASN A C 1
ATOM 658 O O . ASN A 1 84 ? -11.257 -8.252 5.197 1.00 91.88 84 ASN A O 1
ATOM 662 N N . PRO A 1 85 ? -12.144 -6.307 5.925 1.00 92.69 85 PRO A N 1
ATOM 663 C CA . PRO A 1 85 ? -10.928 -5.528 5.778 1.00 92.69 85 PRO A CA 1
ATOM 664 C C . PRO A 1 85 ? -9.776 -6.070 6.619 1.00 92.69 85 PRO A C 1
ATOM 666 O O . PRO A 1 85 ? -9.950 -6.567 7.736 1.00 92.69 85 PRO A O 1
ATOM 669 N N . VAL A 1 86 ? -8.573 -5.919 6.072 1.00 94.12 86 VAL A N 1
ATOM 670 C CA . VAL A 1 86 ? -7.317 -6.362 6.675 1.00 94.12 86 VAL A CA 1
ATOM 671 C C . VAL A 1 86 ? -6.507 -5.144 7.094 1.00 94.12 86 VAL A C 1
AT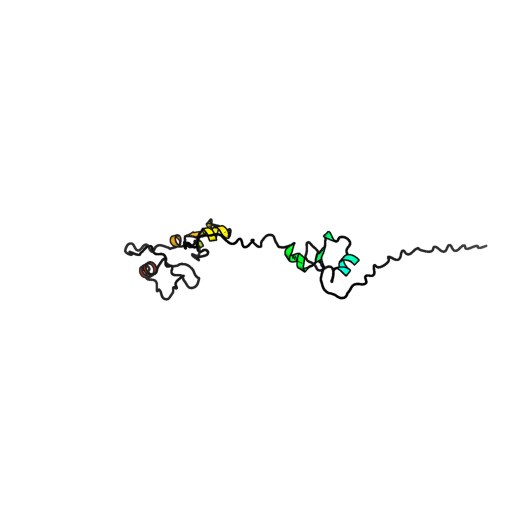OM 673 O O . VAL A 1 86 ? -6.284 -4.208 6.316 1.00 94.12 86 VAL A O 1
ATOM 676 N N . CYS A 1 87 ? -6.063 -5.172 8.342 1.00 93.69 87 CYS A N 1
ATOM 677 C CA . CYS A 1 87 ? -5.351 -4.099 9.004 1.00 93.69 87 CYS A CA 1
ATOM 678 C C . CYS A 1 87 ? -3.922 -4.513 9.333 1.00 93.69 87 CYS A C 1
ATOM 680 O O . CYS A 1 87 ? -3.632 -5.678 9.605 1.00 93.69 87 CYS A O 1
ATOM 682 N N . HIS A 1 88 ? -3.029 -3.531 9.394 1.00 93.19 88 HIS A N 1
ATOM 683 C CA . HIS A 1 88 ? -1.698 -3.747 9.941 1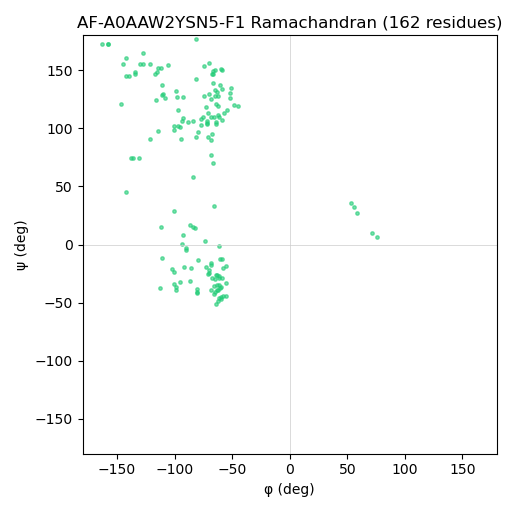.00 93.19 88 HIS A CA 1
ATOM 684 C C . HIS A 1 88 ? -1.778 -4.001 11.454 1.00 93.19 88 HIS A C 1
ATOM 686 O O . HIS A 1 88 ? -2.308 -3.184 12.211 1.00 93.19 88 HIS A O 1
ATOM 692 N N . LYS A 1 89 ? -1.208 -5.117 11.908 1.00 91.75 89 LYS A N 1
ATOM 693 C CA . LYS A 1 89 ? -1.327 -5.668 13.267 1.00 91.75 89 LYS A CA 1
ATOM 694 C C . LYS A 1 89 ? -0.931 -4.700 14.379 1.00 91.75 89 LYS A C 1
ATOM 696 O O . LYS A 1 89 ? -1.502 -4.750 15.464 1.00 91.75 89 LYS A O 1
ATOM 701 N N . THR A 1 90 ? 0.041 -3.825 14.125 1.00 88.00 90 THR A N 1
ATOM 702 C CA . THR A 1 90 ? 0.578 -2.907 15.148 1.00 88.00 90 THR A CA 1
ATOM 703 C C . THR A 1 9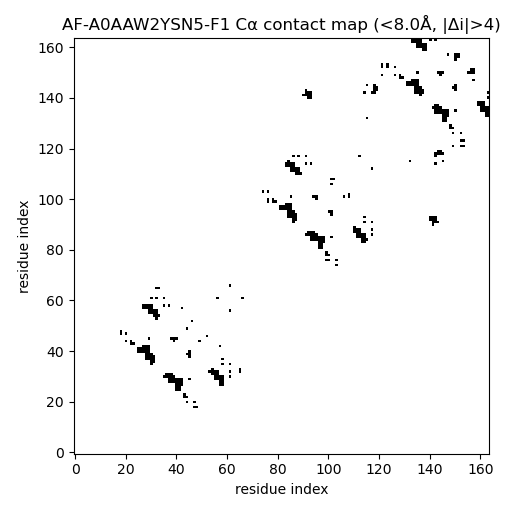0 ? -0.071 -1.528 15.108 1.00 88.00 90 THR A C 1
ATOM 705 O O . THR A 1 90 ? -0.182 -0.870 16.138 1.00 88.00 90 THR A O 1
ATOM 708 N N . THR A 1 91 ? -0.472 -1.059 13.925 1.00 88.62 91 THR A N 1
ATOM 709 C CA . THR A 1 91 ? -0.966 0.319 13.749 1.00 88.62 91 THR A CA 1
ATOM 710 C C . THR A 1 91 ? -2.480 0.392 13.645 1.00 88.62 91 THR A C 1
ATOM 712 O O . THR A 1 91 ? -3.029 1.470 13.850 1.00 88.62 91 THR A O 1
ATOM 715 N N . GLY A 1 92 ? -3.148 -0.710 13.295 1.00 87.81 92 GLY A N 1
ATOM 716 C CA . GLY A 1 92 ? -4.591 -0.739 13.069 1.00 87.81 92 GLY A CA 1
ATOM 717 C C . GLY A 1 92 ? -5.043 -0.031 11.811 1.00 87.81 92 GLY A C 1
ATOM 718 O O . GLY A 1 92 ? -6.235 0.216 11.656 1.00 87.81 92 GLY A O 1
ATOM 719 N N . LYS A 1 93 ? -4.106 0.356 10.944 1.00 90.38 93 LYS A N 1
ATOM 720 C CA . LYS A 1 93 ? -4.435 1.003 9.681 1.00 90.38 93 LYS A CA 1
ATOM 721 C C . LYS A 1 93 ? -4.990 -0.043 8.723 1.00 90.38 93 LYS A C 1
ATOM 723 O O . LYS A 1 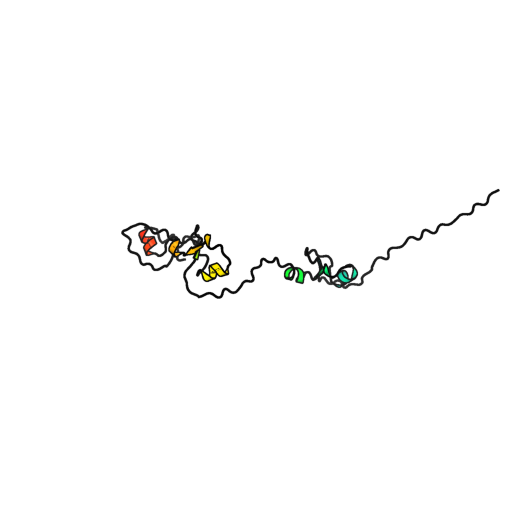93 ? -4.328 -1.060 8.505 1.00 90.38 93 LYS A O 1
ATOM 728 N N . GLN A 1 94 ? -6.159 0.219 8.146 1.00 91.81 94 GLN A N 1
ATOM 729 C CA . GLN A 1 94 ? -6.705 -0.598 7.065 1.00 91.81 94 GLN A CA 1
ATOM 730 C C . GLN A 1 94 ? -5.801 -0.484 5.835 1.00 91.81 94 GLN A C 1
ATOM 732 O O . GLN A 1 94 ? -5.488 0.621 5.389 1.00 91.81 94 GLN A O 1
ATOM 737 N N . LEU A 1 95 ? -5.383 -1.626 5.293 1.00 92.44 95 LEU A N 1
ATOM 738 C CA . LEU A 1 95 ? -4.536 -1.690 4.099 1.00 92.44 95 LEU A CA 1
ATOM 739 C C . LEU A 1 95 ? -5.276 -2.300 2.908 1.00 92.44 95 LEU A C 1
ATOM 741 O O . LEU A 1 95 ? -5.124 -1.822 1.788 1.00 92.44 95 LEU A O 1
ATOM 745 N N . TYR A 1 96 ? -6.117 -3.307 3.156 1.00 93.69 96 TYR A N 1
ATOM 746 C CA . TYR A 1 96 ? -6.815 -4.051 2.110 1.00 93.69 96 TYR A CA 1
ATOM 747 C C . TYR A 1 96 ? -8.288 -4.244 2.462 1.00 93.69 96 TYR A C 1
ATOM 749 O O . TYR A 1 96 ? -8.640 -4.398 3.631 1.00 93.69 96 TYR A O 1
ATOM 757 N N . SER A 1 97 ? -9.155 -4.247 1.448 1.00 93.12 97 SER A N 1
ATOM 758 C CA . SER A 1 97 ? -10.601 -4.467 1.608 1.00 93.12 97 SER A CA 1
ATOM 759 C C . SER A 1 97 ? -10.950 -5.910 1.970 1.00 93.12 97 SER A C 1
ATOM 761 O O . SER A 1 97 ? -11.987 -6.146 2.586 1.00 93.12 97 SER A O 1
ATOM 763 N N . ASN A 1 98 ? -10.088 -6.864 1.608 1.00 93.56 98 ASN A N 1
ATOM 764 C CA . ASN A 1 98 ? -10.164 -8.254 2.038 1.00 93.56 98 ASN A CA 1
ATOM 765 C C . ASN A 1 98 ? -8.811 -8.973 1.934 1.00 93.56 98 ASN A C 1
ATOM 767 O O . ASN A 1 98 ? -7.825 -8.448 1.410 1.00 93.56 98 ASN A O 1
ATOM 771 N N . GLU A 1 99 ? -8.778 -10.200 2.451 1.00 93.75 99 GLU A N 1
ATOM 772 C CA . GLU A 1 99 ? -7.582 -11.040 2.495 1.00 93.75 99 GLU A CA 1
ATOM 773 C C . GLU A 1 99 ? -7.080 -11.452 1.103 1.00 93.75 99 GLU A C 1
ATOM 775 O O . GLU A 1 99 ? -5.875 -11.616 0.912 1.00 93.75 99 GLU A O 1
ATOM 780 N N . CYS A 1 100 ? -7.974 -11.575 0.114 1.00 93.81 100 CYS A N 1
ATOM 781 C CA . CYS A 1 100 ? -7.573 -11.861 -1.263 1.00 93.81 100 CYS A CA 1
ATOM 782 C C . CYS A 1 100 ? -6.701 -10.730 -1.820 1.00 93.81 100 CYS A C 1
ATOM 784 O O . CYS A 1 100 ? -5.606 -10.997 -2.319 1.00 93.81 100 CYS A O 1
ATOM 786 N N . PHE A 1 101 ? -7.125 -9.471 -1.661 1.00 93.44 101 PHE A N 1
ATOM 787 C CA . PHE A 1 101 ? -6.318 -8.324 -2.081 1.00 93.44 101 PHE A CA 1
ATOM 788 C C . PHE A 1 101 ? -4.990 -8.243 -1.315 1.00 93.44 101 PHE A C 1
ATOM 790 O O . PHE A 1 101 ? -3.959 -7.995 -1.934 1.00 93.44 101 PHE A O 1
ATOM 797 N N . ALA A 1 102 ? -4.978 -8.535 -0.010 1.00 91.50 102 ALA A N 1
ATOM 798 C CA . ALA A 1 102 ? -3.741 -8.564 0.777 1.00 91.50 102 ALA A CA 1
ATOM 799 C C . ALA A 1 102 ? -2.726 -9.594 0.244 1.00 91.50 102 ALA A C 1
ATOM 801 O O . ALA A 1 102 ? -1.548 -9.283 0.067 1.00 91.50 102 ALA A O 1
ATOM 802 N N . ARG A 1 103 ? -3.182 -10.814 -0.074 1.00 89.56 103 ARG A N 1
ATOM 803 C CA . ARG A 1 103 ? -2.318 -11.853 -0.657 1.00 89.56 103 ARG A CA 1
ATOM 804 C C . ARG A 1 103 ? -1.865 -11.515 -2.071 1.00 89.56 103 ARG A C 1
ATOM 806 O O . ARG A 1 103 ? -0.718 -11.790 -2.412 1.00 89.56 103 ARG A O 1
ATOM 813 N N . CYS A 1 104 ? -2.749 -10.934 -2.879 1.00 90.38 104 CYS A N 1
ATOM 814 C CA . CYS A 1 104 ? -2.438 -10.554 -4.254 1.00 90.38 104 CYS A CA 1
ATOM 815 C C . CYS A 1 104 ? -1.287 -9.540 -4.323 1.00 90.38 104 CYS A C 1
ATOM 817 O O . CYS A 1 104 ? -0.421 -9.634 -5.184 1.00 90.38 104 CYS A O 1
ATOM 819 N N . HIS A 1 105 ? -1.225 -8.613 -3.368 1.00 86.38 105 HIS A N 1
ATOM 820 C CA . HIS A 1 105 ? -0.144 -7.633 -3.282 1.00 86.38 105 HIS A CA 1
ATOM 821 C C . HIS A 1 105 ? 1.136 -8.162 -2.603 1.00 86.38 105 HIS A C 1
ATOM 823 O O . HIS A 1 105 ? 2.028 -7.376 -2.298 1.00 86.38 105 HIS A O 1
ATOM 829 N N . HIS A 1 106 ? 1.268 -9.486 -2.423 1.00 73.88 106 HIS A N 1
ATOM 830 C CA . HIS A 1 106 ? 2.447 -10.160 -1.857 1.00 73.88 106 HIS A CA 1
ATOM 831 C C . HIS A 1 106 ? 2.893 -9.621 -0.490 1.00 73.88 106 HIS A C 1
ATOM 833 O O . HIS A 1 106 ? 4.084 -9.580 -0.176 1.00 73.88 106 HIS A O 1
ATOM 839 N N . GLU A 1 107 ? 1.935 -9.228 0.343 1.00 78.56 107 GLU A N 1
ATOM 840 C CA . GLU A 1 107 ? 2.230 -8.673 1.659 1.00 78.56 107 GLU A CA 1
ATOM 841 C C . GLU A 1 107 ? 2.678 -9.729 2.669 1.00 78.56 107 GLU A C 1
ATOM 843 O O . GLU A 1 107 ? 2.299 -10.906 2.610 1.00 78.56 107 GLU A O 1
ATOM 848 N N . ASN A 1 108 ? 3.454 -9.292 3.662 1.00 85.00 108 ASN A N 1
ATOM 849 C CA . ASN A 1 108 ? 3.819 -10.132 4.796 1.00 85.00 108 ASN A CA 1
ATOM 850 C C . ASN A 1 108 ? 2.595 -10.355 5.696 1.00 85.00 108 ASN A C 1
ATOM 852 O O . ASN A 1 108 ? 2.342 -9.594 6.628 1.00 85.00 108 ASN A O 1
ATOM 856 N N . MET A 1 109 ? 1.856 -11.440 5.455 1.00 88.12 109 MET A N 1
ATOM 857 C CA . MET A 1 109 ? 0.647 -11.791 6.214 1.00 88.12 109 MET A CA 1
ATOM 858 C C . MET A 1 109 ? 0.864 -11.889 7.737 1.00 88.12 109 MET A C 1
ATOM 860 O O . MET A 1 109 ? -0.100 -11.787 8.486 1.00 88.12 109 MET A O 1
ATOM 864 N N . ASN A 1 110 ? 2.102 -12.037 8.224 1.00 91.25 110 ASN A N 1
ATOM 865 C CA . ASN A 1 110 ? 2.398 -12.044 9.664 1.00 91.25 110 ASN A CA 1
ATOM 866 C C . ASN A 1 110 ? 2.233 -10.665 10.329 1.00 91.25 110 ASN A C 1
ATOM 868 O O . ASN A 1 110 ? 2.063 -10.575 11.550 1.00 91.25 110 ASN A O 1
ATOM 872 N N . GLU A 1 111 ? 2.300 -9.597 9.536 1.00 93.00 111 GLU A N 1
ATOM 873 C CA . GLU A 1 111 ? 2.103 -8.208 9.964 1.00 93.00 111 GLU A CA 1
ATOM 874 C C . GLU A 1 111 ? 0.655 -7.745 9.781 1.00 93.00 111 GLU A C 1
ATOM 876 O O . GLU A 1 111 ? 0.320 -6.608 10.116 1.00 93.00 111 GLU A O 1
ATOM 881 N N . LEU A 1 112 ? -0.218 -8.626 9.294 1.00 93.06 112 LEU A N 1
ATOM 882 C CA . LEU A 1 112 ? -1.609 -8.337 8.988 1.00 93.06 112 LEU A CA 1
ATOM 883 C C . LEU A 1 112 ? -2.553 -9.130 9.898 1.00 93.06 112 LEU A C 1
ATOM 885 O O . LEU A 1 112 ? -2.252 -10.237 10.337 1.00 93.06 112 LEU A O 1
ATOM 889 N N . VAL A 1 113 ? -3.707 -8.542 10.192 1.00 93.25 113 VAL A N 1
ATOM 890 C CA . VAL A 1 113 ? -4.820 -9.155 10.933 1.00 93.25 113 VAL A CA 1
ATOM 891 C C . VAL A 1 113 ? -6.141 -8.688 10.333 1.00 93.25 113 VAL A C 1
ATOM 893 O O . VAL A 1 113 ? -6.182 -7.642 9.680 1.00 93.25 113 VAL A O 1
ATOM 896 N N . LEU A 1 114 ? -7.240 -9.403 10.580 1.00 92.38 114 LEU A N 1
ATOM 897 C CA . LEU A 1 114 ? -8.561 -8.839 10.308 1.00 92.38 114 LEU A CA 1
ATOM 898 C C . LEU A 1 114 ? -8.748 -7.576 11.150 1.00 92.38 114 LEU A C 1
ATOM 900 O O . LEU A 1 114 ? -8.398 -7.538 12.332 1.00 92.38 114 LEU A O 1
ATOM 904 N N . CYS A 1 115 ? -9.306 -6.526 10.553 1.00 90.06 115 CYS A N 1
ATOM 905 C CA . CYS A 1 115 ? -9.542 -5.280 11.274 1.00 90.06 115 CYS A CA 1
ATOM 906 C C . CYS A 1 115 ? -10.505 -5.468 12.461 1.00 90.06 115 CYS A C 1
ATOM 908 O O . CYS A 1 115 ? -10.394 -4.743 13.449 1.00 90.06 115 CYS A O 1
ATOM 910 N N . SER A 1 116 ? -11.400 -6.462 12.407 1.00 85.25 116 SER A N 1
ATOM 911 C CA . SER A 1 116 ? -12.244 -6.876 13.538 1.00 85.25 116 SER A CA 1
ATOM 912 C C . SER A 1 116 ? -11.431 -7.331 14.750 1.00 85.25 116 SER A C 1
ATOM 914 O O . SER A 1 116 ? -11.799 -7.038 15.886 1.00 85.25 116 SER A O 1
ATOM 916 N N . ASP A 1 117 ? -10.306 -7.999 14.508 1.00 86.69 117 ASP A N 1
ATOM 917 C CA . ASP A 1 117 ? -9.474 -8.614 15.544 1.00 86.69 117 ASP A CA 1
ATOM 918 C C . ASP A 1 117 ? -8.479 -7.608 16.132 1.00 86.69 117 ASP A C 1
ATOM 920 O O . ASP A 1 117 ? -7.978 -7.788 17.242 1.00 86.69 117 ASP A O 1
ATOM 924 N N . TYR A 1 118 ? -8.201 -6.523 15.400 1.00 82.25 118 TYR A N 1
ATOM 925 C CA . TYR A 1 118 ? -7.375 -5.420 15.884 1.00 82.25 118 TYR A CA 1
ATOM 926 C C . TYR A 1 118 ? -8.047 -4.643 17.028 1.00 82.25 118 TYR A C 1
ATOM 928 O O . TYR A 1 118 ? -7.359 -4.060 17.874 1.00 82.25 118 TYR A O 1
ATOM 936 N N . ILE A 1 119 ? -9.384 -4.606 17.068 1.00 74.00 119 ILE A N 1
ATOM 937 C CA . ILE A 1 119 ? -10.116 -3.791 18.038 1.00 74.00 119 ILE A CA 1
ATOM 938 C C . ILE A 1 119 ? -9.792 -4.265 19.453 1.00 74.00 119 ILE A C 1
ATOM 940 O O . ILE A 1 119 ? -10.104 -5.382 19.864 1.00 74.00 119 ILE A O 1
ATOM 944 N N . LYS A 1 120 ? -9.229 -3.355 20.249 1.00 62.72 120 LYS A N 1
ATOM 945 C CA . LYS A 1 120 ? -9.104 -3.538 21.692 1.00 62.72 120 LYS A CA 1
ATOM 946 C C . LYS A 1 120 ? -10.510 -3.508 22.278 1.00 62.72 120 LYS A C 1
ATOM 948 O O . LYS A 1 120 ? -11.048 -2.429 22.515 1.00 62.72 120 LYS A O 1
ATOM 953 N N . SER A 1 121 ? -11.117 -4.678 22.472 1.00 57.25 121 SER A N 1
ATOM 954 C CA . SER A 1 121 ? -12.395 -4.788 23.174 1.00 57.25 121 SER A CA 1
ATOM 955 C C . SER A 1 121 ? -12.300 -3.990 24.472 1.00 57.25 121 SER A C 1
ATOM 957 O O . SER A 1 121 ? -11.437 -4.259 25.313 1.00 57.25 121 SER A O 1
ATOM 959 N N . SER A 1 122 ? -13.163 -2.985 24.629 1.00 53.72 122 SER A N 1
ATOM 960 C CA . SER A 1 122 ? -13.353 -2.351 25.926 1.00 53.72 122 SER A CA 1
ATOM 961 C C . SER A 1 122 ? -13.936 -3.437 26.822 1.00 53.72 122 SER A C 1
ATOM 963 O O . SER A 1 122 ? -15.087 -3.825 26.644 1.00 53.72 122 SER A O 1
ATOM 965 N N . LYS A 1 123 ? -13.118 -4.013 27.712 1.00 54.47 123 LYS A N 1
ATOM 966 C CA . LYS A 1 123 ? -13.579 -4.882 28.804 1.00 54.47 123 LYS A CA 1
ATOM 967 C C . LYS A 1 123 ? -14.384 -4.032 29.785 1.00 54.47 123 LYS A C 1
ATOM 969 O O . LYS A 1 123 ? -13.913 -3.687 30.864 1.00 54.47 123 LYS A O 1
ATOM 974 N N . ASN A 1 124 ? -15.554 -3.604 29.353 1.00 60.94 124 ASN A N 1
ATOM 975 C CA . ASN A 1 124 ? -16.570 -3.068 30.222 1.00 60.94 124 ASN A CA 1
ATOM 976 C C . ASN A 1 124 ? -17.721 -4.062 30.134 1.00 60.94 124 ASN A C 1
ATOM 978 O O . ASN A 1 124 ? -18.458 -4.058 29.149 1.00 60.94 124 ASN A O 1
ATOM 982 N N . ASP A 1 125 ? -17.792 -4.959 31.117 1.00 63.50 125 ASP A N 1
ATOM 983 C CA . ASP A 1 125 ? -18.694 -6.119 31.115 1.00 63.50 125 ASP A CA 1
ATOM 984 C C . ASP A 1 125 ? -20.186 -5.714 31.054 1.00 63.50 125 ASP A C 1
ATOM 986 O O . ASP A 1 125 ? -21.036 -6.536 30.721 1.00 63.50 125 ASP A O 1
ATOM 990 N N . ASP A 1 126 ? -20.495 -4.429 31.265 1.00 76.12 126 ASP A N 1
ATOM 991 C CA . ASP A 1 126 ? -21.844 -3.855 31.183 1.00 76.12 126 ASP A CA 1
ATOM 992 C C . ASP A 1 126 ? -22.235 -3.331 29.784 1.00 76.12 126 ASP A C 1
ATOM 994 O O . ASP A 1 126 ? -23.365 -2.877 29.578 1.00 76.12 126 ASP A O 1
ATOM 998 N N . CYS A 1 127 ? -21.331 -3.348 28.800 1.00 80.12 127 CYS A N 1
ATOM 999 C CA . CYS A 1 127 ? -21.625 -2.822 27.467 1.00 80.12 127 CYS A CA 1
ATOM 1000 C C . CYS A 1 127 ? -22.142 -3.886 26.502 1.00 80.12 127 CYS A C 1
ATOM 1002 O O . CYS A 1 127 ? -21.389 -4.699 25.969 1.00 80.12 127 CYS A O 1
ATOM 1004 N N . VAL A 1 128 ? -23.431 -3.792 26.179 1.00 86.31 128 VAL A N 1
ATOM 1005 C CA . VAL A 1 128 ? -24.065 -4.578 25.117 1.00 86.31 128 VAL A CA 1
ATOM 1006 C C . VAL A 1 128 ? -24.041 -3.776 23.816 1.00 86.31 128 VAL A C 1
ATOM 1008 O O . VAL A 1 128 ? -24.794 -2.816 23.654 1.00 86.31 128 VAL A O 1
ATOM 1011 N N . CYS A 1 129 ? -23.182 -4.175 22.882 1.00 85.44 129 CYS A N 1
ATOM 1012 C CA . CYS A 1 129 ? -23.094 -3.594 21.542 1.00 85.44 129 CYS A CA 1
ATOM 1013 C C . CYS A 1 129 ? -23.337 -4.657 20.468 1.00 85.44 129 CYS A C 1
ATOM 1015 O O . CYS A 1 129 ? -23.112 -5.846 20.687 1.00 85.44 129 CYS A O 1
ATOM 1017 N N . THR A 1 130 ? -23.789 -4.227 19.289 1.00 86.69 130 THR A N 1
ATOM 1018 C CA . THR A 1 130 ? -23.892 -5.119 18.130 1.00 86.69 130 THR A CA 1
ATOM 1019 C C . THR A 1 130 ? -22.500 -5.481 17.609 1.00 86.69 130 THR A C 1
ATOM 1021 O O . THR A 1 130 ? -21.539 -4.726 17.770 1.00 86.69 130 THR A O 1
ATOM 1024 N N . PHE A 1 131 ? -22.408 -6.620 16.923 1.00 82.50 131 PHE A N 1
ATOM 1025 C CA . PHE A 1 131 ? -21.196 -7.053 16.217 1.00 82.50 131 PHE A CA 1
ATOM 1026 C C . PHE A 1 131 ? -21.067 -6.443 14.811 1.00 82.50 131 PHE A C 1
ATOM 1028 O O . PHE A 1 131 ? -20.294 -6.930 13.992 1.00 82.50 131 PHE A O 1
ATOM 1035 N N . ILE A 1 132 ? -21.838 -5.393 14.505 1.00 86.94 132 ILE A N 1
ATOM 1036 C CA . ILE A 1 132 ? -21.748 -4.697 13.220 1.00 86.94 132 ILE A CA 1
ATOM 1037 C C . ILE A 1 132 ? -20.423 -3.932 13.185 1.00 86.94 132 ILE A C 1
ATOM 1039 O O . ILE A 1 132 ? -20.107 -3.194 14.122 1.00 86.94 132 ILE A O 1
ATOM 1043 N N . PHE A 1 133 ? -19.663 -4.114 12.108 1.00 86.38 133 PHE A N 1
ATOM 1044 C CA . PHE A 1 133 ? -18.385 -3.448 11.895 1.00 86.38 133 PHE A CA 1
ATOM 1045 C C . PHE A 1 133 ? -18.580 -2.187 11.037 1.00 86.38 133 PHE A C 1
ATOM 1047 O O . PHE A 1 133 ? -18.716 -2.261 9.820 1.00 86.38 133 PHE A O 1
ATOM 1054 N N . GLU A 1 134 ? -18.604 -1.033 11.699 1.00 90.75 134 GLU A N 1
ATOM 1055 C CA . GLU A 1 134 ? -18.660 0.319 11.130 1.00 90.75 134 GLU A CA 1
ATOM 1056 C C . GLU A 1 134 ? -17.564 1.163 11.798 1.00 90.75 134 GLU A C 1
ATOM 1058 O O . GLU A 1 134 ? -17.837 1.942 12.719 1.00 90.75 134 GLU A O 1
ATOM 1063 N N . PRO A 1 135 ? -16.294 0.938 11.430 1.00 90.62 135 PRO A N 1
ATOM 1064 C CA . PRO A 1 135 ? -15.174 1.357 12.248 1.00 90.62 135 PRO A CA 1
ATOM 1065 C C . PRO A 1 135 ? -15.042 2.879 12.322 1.00 90.62 135 PRO A C 1
ATOM 1067 O O . PRO A 1 135 ? -15.310 3.619 11.373 1.00 90.62 135 PRO A O 1
ATOM 1070 N N . LEU A 1 136 ? -14.581 3.338 13.482 1.00 92.25 136 LEU A N 1
ATOM 1071 C CA . LEU A 1 136 ? -14.221 4.725 13.727 1.00 92.25 136 LEU A CA 1
ATOM 1072 C C . LEU A 1 136 ? -12.705 4.848 13.824 1.00 92.25 136 LEU A C 1
ATOM 1074 O O . LEU A 1 136 ? -12.067 4.164 14.631 1.00 92.25 136 LEU A O 1
ATOM 1078 N N . CYS A 1 137 ? -12.152 5.746 13.021 1.00 93.06 137 CYS A N 1
ATOM 1079 C CA . CYS A 1 137 ? -10.732 6.013 12.900 1.00 93.06 137 CYS A CA 1
ATOM 1080 C C . CYS A 1 137 ? -10.352 7.335 13.577 1.00 93.06 137 CYS A C 1
ATOM 1082 O O . CYS A 1 137 ? -11.178 8.237 13.731 1.00 93.06 137 CYS A O 1
ATOM 1084 N N . ASN A 1 138 ? -9.092 7.437 13.997 1.00 91.62 138 ASN A N 1
ATOM 1085 C CA . ASN A 1 138 ? -8.479 8.717 14.356 1.00 91.62 138 ASN A CA 1
ATOM 1086 C C . ASN A 1 138 ? -7.988 9.466 13.101 1.00 91.62 138 ASN A C 1
ATOM 1088 O O . ASN A 1 138 ? -7.972 8.896 12.015 1.00 91.62 138 ASN A O 1
ATOM 1092 N N . ASP A 1 139 ? -7.464 10.682 13.280 1.00 94.19 139 ASP A N 1
ATOM 1093 C CA . ASP A 1 139 ? -6.916 11.528 12.198 1.00 94.19 139 ASP A CA 1
ATOM 1094 C C . ASP A 1 139 ? -5.712 10.920 11.436 1.00 94.19 139 ASP A C 1
ATOM 1096 O O . ASP A 1 139 ? -5.150 11.550 10.542 1.00 94.19 139 ASP A O 1
ATOM 1100 N N . LYS A 1 140 ? -5.249 9.722 11.820 1.00 90.88 140 LYS A N 1
ATOM 1101 C CA . LYS A 1 140 ? -4.175 8.964 11.158 1.00 90.88 140 LYS A CA 1
ATOM 1102 C C . LYS A 1 140 ? -4.689 7.687 10.479 1.00 90.88 140 LYS A C 1
ATOM 1104 O O . LYS A 1 140 ? -3.880 6.803 10.186 1.00 90.88 140 LYS A O 1
ATOM 1109 N N . ASP A 1 141 ? -6.001 7.561 10.282 1.00 88.81 141 ASP A N 1
ATOM 1110 C CA . ASP A 1 141 ? -6.677 6.392 9.697 1.00 88.81 141 ASP A CA 1
ATOM 1111 C C . ASP A 1 141 ? -6.441 5.082 10.463 1.00 88.81 141 ASP A C 1
ATOM 1113 O O . ASP A 1 141 ? -6.449 3.985 9.899 1.00 88.81 141 ASP A O 1
ATOM 1117 N N . GLN A 1 142 ? -6.187 5.178 11.768 1.00 89.56 142 GLN A N 1
ATOM 1118 C CA . GLN A 1 142 ? -6.052 4.008 12.629 1.00 89.56 142 GLN A CA 1
ATOM 1119 C C . GLN A 1 142 ? -7.406 3.694 13.243 1.00 89.56 142 GLN A C 1
ATOM 1121 O O . GLN A 1 142 ? -8.006 4.564 13.880 1.00 89.56 142 GLN A O 1
ATOM 1126 N N . ILE A 1 143 ? -7.862 2.450 13.096 1.00 89.44 143 ILE A N 1
ATOM 1127 C CA . ILE A 1 143 ? -9.123 2.005 13.687 1.00 89.44 143 ILE A CA 1
ATOM 1128 C C . ILE A 1 143 ? -9.013 2.070 15.209 1.00 89.44 143 ILE A C 1
ATOM 1130 O O . ILE A 1 143 ? -8.166 1.420 15.818 1.00 89.44 143 ILE A O 1
ATOM 1134 N N .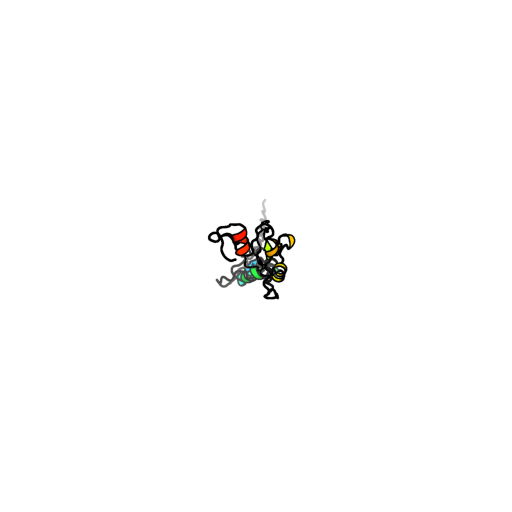 MET A 1 144 ? -9.893 2.844 15.831 1.00 87.31 144 MET A N 1
ATOM 1135 C CA . MET A 1 144 ? -9.971 2.982 17.284 1.00 87.31 144 MET A CA 1
ATOM 1136 C C . MET A 1 144 ? -11.082 2.104 17.861 1.00 87.31 144 MET A C 1
ATOM 1138 O O . MET A 1 144 ? -10.899 1.490 18.910 1.00 87.31 144 MET A O 1
ATOM 1142 N N . PHE A 1 145 ? -12.218 2.024 17.163 1.00 88.69 145 PHE A N 1
ATOM 1143 C CA . PHE A 1 145 ? -13.401 1.277 17.590 1.00 88.69 145 PHE A CA 1
ATOM 1144 C C . PHE A 1 145 ? -14.079 0.610 16.399 1.00 88.69 145 PHE A C 1
ATOM 1146 O O . PHE A 1 145 ? -14.126 1.192 15.321 1.00 88.69 145 PHE A O 1
ATOM 1153 N N . GLY A 1 146 ? -14.641 -0.584 16.603 1.00 88.69 146 GLY A N 1
ATOM 1154 C CA . GLY A 1 146 ? -15.352 -1.314 15.547 1.00 88.69 146 GLY A CA 1
ATOM 1155 C C . GLY A 1 146 ? -16.706 -0.748 15.174 1.00 88.69 146 GLY A C 1
ATOM 1156 O O . GLY A 1 146 ? -17.211 -1.065 14.109 1.00 88.69 146 GLY A O 1
ATOM 1157 N N . ASN A 1 147 ? -17.295 0.059 16.053 1.00 89.50 147 ASN A N 1
ATOM 1158 C CA . ASN A 1 147 ? -18.510 0.810 15.791 1.00 89.50 147 ASN A CA 1
ATOM 1159 C C . ASN A 1 147 ? -18.678 1.935 16.815 1.00 89.50 147 ASN A C 1
ATOM 1161 O O . ASN A 1 147 ? -17.957 2.032 17.815 1.00 89.50 147 ASN A O 1
ATOM 1165 N N . GLU A 1 148 ? -19.671 2.783 16.570 1.00 92.50 148 GLU A N 1
ATOM 1166 C CA . GLU A 1 148 ? -19.996 3.913 17.433 1.00 92.50 148 GLU A CA 1
ATOM 1167 C C . GLU A 1 148 ? -20.445 3.487 18.841 1.00 92.50 148 GLU A C 1
ATOM 1169 O O . GLU A 1 148 ? -20.105 4.157 19.818 1.00 92.50 148 GLU A O 1
ATOM 1174 N N . CYS A 1 149 ? -21.157 2.360 18.974 1.00 91.12 149 CYS A N 1
ATOM 1175 C CA . CYS A 1 149 ? -21.570 1.832 20.279 1.00 91.12 149 CYS A CA 1
ATOM 1176 C C . CYS A 1 149 ? -20.352 1.534 21.161 1.00 91.12 149 CYS A C 1
ATOM 1178 O O . CYS A 1 149 ? -20.300 1.979 22.308 1.00 91.12 149 CYS A O 1
ATOM 1180 N N . LEU A 1 150 ? -19.336 0.866 20.607 1.00 88.81 150 LEU A N 1
ATOM 1181 C CA . LEU A 1 150 ? -18.087 0.562 21.306 1.00 88.81 150 LEU A CA 1
ATOM 1182 C C . LEU A 1 150 ? -17.319 1.834 21.696 1.00 88.81 150 LEU A C 1
ATOM 1184 O O . LEU A 1 150 ? -16.794 1.914 22.807 1.00 88.81 150 LEU A O 1
ATOM 1188 N N . ALA A 1 151 ? -17.299 2.857 20.838 1.00 89.44 151 ALA A N 1
ATOM 1189 C CA . ALA A 1 151 ? -16.670 4.143 21.153 1.00 89.44 151 ALA A CA 1
ATOM 1190 C C . ALA A 1 151 ? -17.389 4.887 22.294 1.00 89.44 151 ALA A C 1
ATOM 1192 O O . ALA A 1 151 ? -16.744 5.398 23.216 1.00 89.44 151 ALA A O 1
ATOM 1193 N N . ARG A 1 152 ? -18.729 4.903 22.279 1.00 88.81 152 ARG A N 1
ATOM 1194 C CA . ARG A 1 152 ? -19.553 5.472 23.361 1.00 88.81 152 ARG A CA 1
ATOM 1195 C C . ARG A 1 152 ? -19.395 4.689 24.660 1.00 88.81 152 ARG A C 1
ATOM 1197 O O . ARG A 1 152 ? -19.272 5.298 25.720 1.00 88.81 152 ARG A O 1
ATOM 1204 N N . CYS A 1 153 ? -19.349 3.362 24.578 1.00 88.31 153 CYS A N 1
ATOM 1205 C CA . CYS A 1 153 ? -19.092 2.482 25.714 1.00 88.31 153 CYS A CA 1
ATOM 1206 C C . CYS A 1 153 ? -17.750 2.806 26.387 1.00 88.31 153 CYS A C 1
ATOM 1208 O O . CYS A 1 153 ? -17.672 2.932 27.610 1.00 88.31 153 CYS A O 1
ATOM 1210 N N . ALA A 1 154 ? -16.708 3.024 25.582 1.00 87.06 154 ALA A N 1
ATOM 1211 C CA . ALA A 1 154 ? -15.396 3.456 26.051 1.00 87.06 154 ALA A CA 1
ATOM 1212 C C . ALA A 1 154 ? -15.352 4.934 26.494 1.00 87.06 154 ALA A C 1
ATOM 1214 O O . ALA A 1 154 ? -14.285 5.430 26.854 1.00 87.06 154 ALA A O 1
ATOM 1215 N N . LYS A 1 155 ? -16.493 5.640 26.477 1.00 87.81 155 LYS A N 1
ATOM 1216 C CA . LYS A 1 155 ? -16.648 7.056 26.845 1.00 87.81 155 LYS A CA 1
ATOM 1217 C C . LYS A 1 155 ? -15.727 7.988 26.049 1.00 87.81 155 LYS A C 1
ATOM 1219 O O . LYS A 1 155 ? -15.295 9.022 26.558 1.00 87.81 155 LYS A O 1
ATOM 1224 N N . VAL A 1 156 ? -15.436 7.639 24.795 1.00 87.94 156 VAL A N 1
ATOM 1225 C CA . VAL A 1 156 ? -14.642 8.481 23.894 1.00 87.94 156 VAL A CA 1
ATOM 1226 C C . VAL A 1 156 ? -15.513 9.571 23.275 1.00 87.94 156 VAL A C 1
ATOM 1228 O O . VAL A 1 156 ? -16.677 9.359 22.937 1.00 87.94 156 VAL A O 1
ATOM 1231 N N . ASN A 1 157 ? -14.935 10.761 23.114 1.00 90.81 157 ASN A N 1
ATOM 1232 C CA . ASN A 1 157 ? -15.579 11.852 22.399 1.00 90.81 157 ASN A CA 1
ATOM 1233 C C . ASN A 1 157 ? -15.595 11.552 20.894 1.00 90.81 157 ASN A C 1
ATOM 1235 O O . ASN A 1 157 ? -14.581 11.684 20.222 1.00 90.81 157 ASN A O 1
ATOM 1239 N N . LEU A 1 158 ? -16.763 11.208 20.352 1.00 91.50 158 LEU A N 1
ATOM 1240 C CA . LEU A 1 158 ? -16.921 10.880 18.931 1.00 91.50 158 LEU A CA 1
ATOM 1241 C C . LEU A 1 158 ? -16.496 12.000 17.974 1.00 91.50 158 LEU A C 1
ATOM 1243 O O . LEU A 1 158 ? -16.198 11.718 16.824 1.00 91.50 158 LEU A O 1
ATOM 1247 N N . LYS A 1 159 ? -16.428 13.260 18.425 1.00 93.31 159 LYS A N 1
ATOM 1248 C CA . LYS A 1 159 ? -15.952 14.376 17.589 1.00 93.31 159 LYS A CA 1
ATOM 1249 C C . LYS A 1 159 ? -14.460 14.297 17.264 1.00 93.31 159 LYS A C 1
ATOM 1251 O O . LYS A 1 159 ? -14.010 15.016 16.383 1.00 93.31 159 LYS A O 1
ATOM 1256 N N . THR A 1 160 ? -13.698 13.483 17.994 1.00 92.75 160 THR A N 1
ATOM 1257 C CA . THR A 1 160 ? -12.269 13.247 17.734 1.00 92.75 160 THR A CA 1
ATOM 1258 C C . THR A 1 160 ? -12.041 12.033 16.837 1.00 92.75 160 THR A C 1
ATOM 1260 O O . THR A 1 160 ? -10.917 11.548 16.746 1.00 92.75 160 THR A O 1
ATOM 1263 N N . LEU A 1 161 ? -13.112 11.470 16.277 1.00 93.81 161 LEU A N 1
ATOM 1264 C CA . LEU A 1 161 ? -13.086 10.308 15.408 1.00 93.81 161 LEU A CA 1
ATOM 1265 C C . LEU A 1 161 ? -13.888 10.615 14.145 1.00 93.81 161 LEU A C 1
ATOM 1267 O O . LEU A 1 161 ? -14.820 11.420 14.155 1.00 93.81 161 LEU A O 1
ATOM 1271 N N . HIS A 1 162 ? -13.564 9.914 13.073 1.00 94.19 162 HIS A N 1
ATOM 1272 C CA . HIS A 1 162 ? -14.356 9.896 11.852 1.00 94.19 162 HIS A CA 1
ATOM 1273 C C . HIS A 1 162 ? -14.659 8.457 11.452 1.00 94.19 162 HIS A C 1
ATOM 1275 O O . HIS A 1 162 ? -14.016 7.518 11.923 1.00 94.19 162 HIS A O 1
ATOM 1281 N N . LYS A 1 163 ? -15.628 8.277 10.555 1.00 92.88 163 LYS A N 1
ATOM 1282 C CA . LYS A 1 163 ? -15.777 6.994 9.869 1.00 92.88 163 LYS A CA 1
ATOM 1283 C C . LYS A 1 163 ? -14.479 6.684 9.130 1.00 92.88 163 LYS A C 1
ATOM 1285 O O . LYS A 1 163 ? -13.909 7.590 8.520 1.00 92.88 163 LYS A O 1
ATOM 1290 N N . CYS A 1 164 ? -14.000 5.454 9.262 1.00 88.00 164 CYS A N 1
ATOM 1291 C CA . CYS A 1 164 ? -13.148 4.897 8.225 1.00 88.00 164 CYS A CA 1
ATOM 1292 C C . CYS A 1 164 ? -14.041 4.622 6.987 1.00 88.00 164 CYS A C 1
ATOM 1294 O O . CYS A 1 164 ? -13.488 4.590 5.877 1.00 88.00 164 CYS A O 1
#

Foldseek 3Di:
DDDDDDDDDDPPPPDDDDQDFDDDPAAQFKAFLAPLHTDGRDPSVCVRPPDDPVRIDRSVCSCVNPVPPPPPPPPPQPDDPQAQFKAFLPQQATDGRDPSVCVSVVHDCVRIDGSLVSEPQPPPVPQDDDSQQFFKAAPVRHTHHRDPSRCVVVVHDSVRIDTD